Protein AF-A0A3N5B4R4-F1 (afdb_monomer_lite)

Foldseek 3Di:
DQQCVLVVLLVVLVVLLVCCVPVVDPVSLVVNLVSLVVSLVSCVVPCPDCPPVNVVSVVVSVVSNVVSVVVVD

Structure (mmCIF, N/CA/C/O backbone):
data_AF-A0A3N5B4R4-F1
#
_entry.id   AF-A0A3N5B4R4-F1
#
loop_
_atom_site.group_PDB
_atom_site.id
_atom_site.type_symbol
_atom_site.label_atom_id
_atom_site.label_alt_id
_atom_site.label_comp_id
_atom_site.label_asym_id
_atom_site.label_entity_id
_atom_site.label_seq_id
_atom_site.pdbx_PDB_ins_code
_atom_site.Cartn_x
_atom_site.Cartn_y
_atom_site.Cartn_z
_atom_site.occupancy
_atom_site.B_iso_or_equiv
_atom_site.auth_seq_id
_atom_site.auth_comp_id
_atom_site.auth_asym_id
_atom_site.auth_atom_id
_atom_site.pdbx_PDB_model_num
ATOM 1 N N . MET A 1 1 ? -19.884 8.084 10.615 1.00 62.66 1 MET A N 1
ATOM 2 C CA . MET A 1 1 ? -19.902 8.122 9.137 1.00 62.66 1 MET A CA 1
ATOM 3 C C . MET A 1 1 ? -18.516 8.141 8.496 1.00 62.66 1 MET A C 1
ATOM 5 O O . MET A 1 1 ? -18.510 8.221 7.293 1.00 62.66 1 MET A O 1
ATOM 9 N N . PHE A 1 2 ? -17.369 8.037 9.192 1.00 70.81 2 PHE A N 1
ATOM 10 C CA . PHE A 1 2 ? -16.029 8.151 8.563 1.00 70.81 2 PHE A CA 1
ATOM 11 C C . PHE A 1 2 ? -15.267 6.817 8.388 1.00 70.81 2 PHE A C 1
ATOM 13 O O . PHE A 1 2 ? -14.238 6.768 7.725 1.00 70.81 2 PHE A O 1
ATOM 20 N N . ASN A 1 3 ? -15.823 5.702 8.874 1.00 73.19 3 ASN A N 1
ATOM 21 C CA . ASN A 1 3 ? -15.193 4.367 8.863 1.00 73.19 3 ASN A CA 1
ATOM 22 C C . ASN A 1 3 ? -15.047 3.736 7.455 1.00 73.19 3 ASN A C 1
ATOM 24 O O . ASN A 1 3 ? -14.527 2.633 7.312 1.00 73.19 3 ASN A O 1
ATOM 28 N N . TRP A 1 4 ? -15.545 4.405 6.414 1.00 84.50 4 TRP A N 1
ATOM 29 C CA . TRP A 1 4 ? -15.447 4.007 5.005 1.00 84.50 4 TRP A CA 1
ATOM 30 C C . TRP A 1 4 ? -14.194 4.579 4.333 1.00 84.50 4 TRP A C 1
ATOM 32 O O . TRP A 1 4 ? -13.729 3.990 3.361 1.00 84.50 4 TRP A O 1
ATOM 42 N N . ILE A 1 5 ? -13.602 5.652 4.879 1.00 86.81 5 ILE A N 1
ATOM 43 C CA . ILE A 1 5 ? -12.373 6.263 4.348 1.00 86.81 5 ILE A CA 1
ATOM 44 C C . ILE A 1 5 ? -11.235 5.234 4.247 1.00 86.81 5 ILE A C 1
ATOM 46 O O . ILE A 1 5 ? -10.692 5.082 3.152 1.00 86.81 5 ILE A O 1
ATOM 50 N N . PRO A 1 6 ? -10.912 4.452 5.302 1.00 84.25 6 PRO A N 1
ATOM 51 C CA . PRO A 1 6 ? -9.838 3.465 5.209 1.00 84.25 6 PRO A CA 1
ATOM 52 C C . PRO A 1 6 ? -10.151 2.366 4.188 1.00 84.25 6 PRO A C 1
ATOM 54 O O . PRO A 1 6 ? -9.261 1.888 3.498 1.00 84.25 6 PRO A O 1
ATOM 57 N N . LYS A 1 7 ? -11.430 1.998 4.031 1.00 85.69 7 LYS A N 1
ATOM 58 C CA . LYS A 1 7 ? -11.856 0.982 3.057 1.00 85.69 7 LYS A CA 1
ATOM 59 C C . LYS A 1 7 ? -11.656 1.463 1.619 1.00 85.69 7 LYS A C 1
ATOM 61 O O . LYS A 1 7 ? -11.157 0.704 0.796 1.00 85.69 7 LYS A O 1
ATOM 66 N N . ILE A 1 8 ? -12.003 2.716 1.323 1.00 90.31 8 ILE A N 1
ATOM 67 C CA . ILE A 1 8 ? -11.782 3.309 -0.004 1.00 90.31 8 ILE A CA 1
ATOM 68 C C . ILE A 1 8 ? -10.288 3.417 -0.299 1.00 90.31 8 ILE A C 1
ATOM 70 O O . ILE A 1 8 ? -9.850 3.001 -1.370 1.00 90.31 8 ILE A O 1
ATOM 74 N N . LEU A 1 9 ? -9.502 3.926 0.654 1.00 90.31 9 LEU A N 1
ATOM 75 C CA . LEU A 1 9 ? -8.053 4.051 0.492 1.00 90.31 9 LEU A CA 1
ATOM 76 C C . LEU A 1 9 ? -7.391 2.685 0.281 1.00 90.31 9 LEU A C 1
ATOM 78 O O . LEU A 1 9 ? -6.509 2.559 -0.567 1.00 90.31 9 LEU A O 1
ATOM 82 N N . MET A 1 10 ? -7.882 1.644 0.954 1.00 88.44 10 MET A N 1
ATOM 83 C CA . MET A 1 10 ? -7.423 0.275 0.740 1.00 88.44 10 MET A CA 1
ATOM 84 C C . MET A 1 10 ? -7.690 -0.204 -0.691 1.00 88.44 10 MET A C 1
ATOM 86 O O . MET A 1 10 ? -6.787 -0.718 -1.349 1.00 88.44 10 MET A O 1
ATOM 90 N N . VAL A 1 11 ? -8.910 -0.0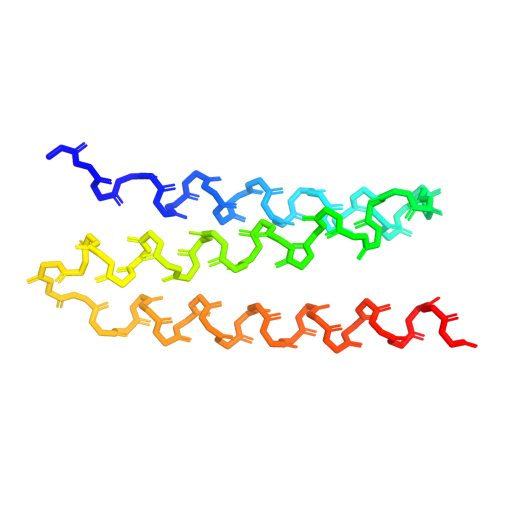06 -1.203 1.00 91.81 11 VAL A N 1
ATOM 91 C CA . VAL A 1 11 ? -9.261 -0.375 -2.586 1.00 91.81 11 VAL A CA 1
ATOM 92 C C . VAL A 1 11 ? -8.384 0.383 -3.582 1.00 91.81 11 VAL A C 1
ATOM 94 O O . VAL A 1 11 ? -7.828 -0.228 -4.492 1.00 91.81 11 VAL A O 1
ATOM 97 N N . MET A 1 12 ? -8.192 1.689 -3.382 1.00 93.75 12 MET A N 1
ATOM 98 C CA . MET A 1 12 ? -7.296 2.490 -4.220 1.00 93.75 12 MET A CA 1
ATOM 99 C C . MET A 1 12 ? -5.850 1.987 -4.177 1.00 93.75 12 MET A C 1
ATOM 101 O O . MET A 1 12 ? -5.211 1.908 -5.223 1.00 93.75 12 MET A O 1
ATOM 105 N N . SER A 1 13 ? -5.350 1.606 -2.999 1.00 91.00 13 SER A N 1
ATOM 106 C CA . SER A 1 13 ? -3.999 1.057 -2.824 1.00 91.00 13 SER A CA 1
ATOM 107 C C . SER A 1 13 ? -3.818 -0.244 -3.611 1.00 91.00 13 SER A C 1
ATOM 109 O O . SER A 1 13 ? -2.831 -0.404 -4.329 1.00 91.00 13 SER A O 1
ATOM 111 N N . ILE A 1 14 ? -4.798 -1.154 -3.549 1.00 90.81 14 ILE A N 1
ATOM 112 C CA . ILE A 1 14 ? -4.780 -2.424 -4.297 1.00 90.81 14 ILE A CA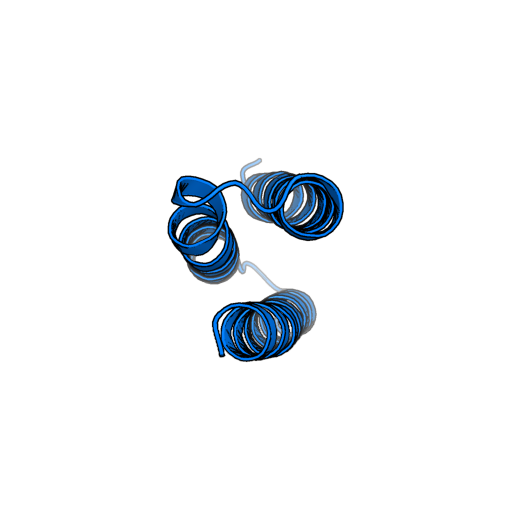 1
ATOM 113 C C . ILE A 1 14 ? -4.802 -2.163 -5.807 1.00 90.81 14 ILE A C 1
ATOM 115 O O . ILE A 1 14 ? -3.992 -2.729 -6.540 1.00 90.81 14 ILE A O 1
ATOM 119 N N . VAL A 1 15 ? -5.690 -1.283 -6.276 1.00 93.94 15 VAL A N 1
ATOM 120 C CA . VAL A 1 15 ? -5.799 -0.936 -7.701 1.00 93.94 15 VAL A CA 1
ATOM 121 C C . VAL A 1 15 ? -4.502 -0.307 -8.211 1.00 93.94 15 VAL A C 1
ATOM 123 O O . VAL A 1 15 ? -3.991 -0.719 -9.250 1.00 93.94 15 VAL A O 1
ATOM 126 N N . ALA A 1 16 ? -3.923 0.635 -7.462 1.00 91.38 16 ALA A N 1
ATOM 127 C CA . ALA A 1 16 ? -2.647 1.256 -7.808 1.00 91.38 16 ALA A CA 1
ATOM 128 C C . ALA A 1 16 ? -1.501 0.233 -7.851 1.00 91.38 16 ALA A C 1
ATOM 130 O O . ALA A 1 16 ? -0.667 0.288 -8.751 1.00 91.38 16 ALA A O 1
ATOM 131 N N . THR A 1 17 ? -1.495 -0.741 -6.936 1.00 89.81 17 THR A N 1
ATOM 132 C CA . THR A 1 17 ? -0.524 -1.847 -6.951 1.00 89.81 17 THR A CA 1
ATOM 133 C C . THR A 1 17 ? -0.688 -2.724 -8.193 1.00 89.81 17 THR A C 1
ATOM 135 O O . THR A 1 17 ? 0.300 -3.079 -8.831 1.00 89.81 17 THR A O 1
ATOM 138 N N 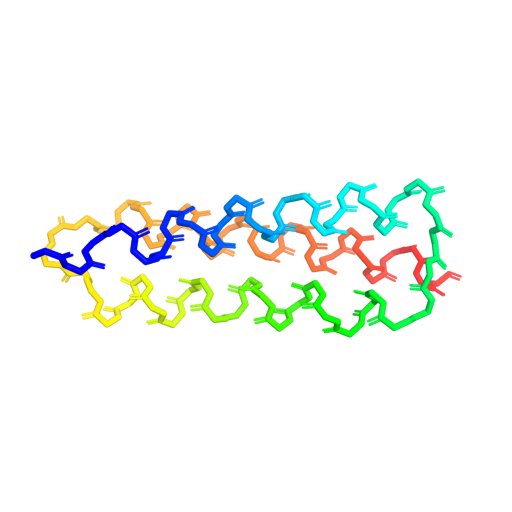. GLY A 1 18 ? -1.927 -3.036 -8.586 1.00 90.25 18 GLY A N 1
ATOM 139 C CA . GLY A 1 18 ? -2.210 -3.776 -9.819 1.00 90.25 18 GLY A CA 1
ATOM 140 C C . GLY A 1 18 ? -1.740 -3.030 -11.071 1.00 90.25 18 GLY A C 1
ATOM 141 O O . GLY A 1 18 ? -1.119 -3.624 -11.953 1.00 90.25 18 GLY A O 1
ATOM 142 N N . PHE A 1 19 ? -1.959 -1.712 -11.125 1.00 92.25 19 PHE A N 1
ATOM 143 C CA . PHE A 1 19 ? -1.426 -0.871 -12.198 1.00 92.25 19 PHE A CA 1
ATOM 144 C C . PHE A 1 19 ? 0.099 -0.830 -12.205 1.00 92.25 19 PHE A C 1
ATOM 146 O O . PHE A 1 19 ? 0.692 -0.919 -13.277 1.00 92.25 19 PHE A O 1
ATOM 153 N N . LEU A 1 20 ? 0.737 -0.732 -11.037 1.00 90.69 20 LEU A N 1
ATOM 154 C CA . LEU A 1 20 ? 2.193 -0.766 -10.932 1.00 90.69 20 LEU A CA 1
ATOM 155 C C . LEU A 1 20 ? 2.749 -2.091 -11.466 1.00 90.69 20 LEU A C 1
ATOM 157 O O . LEU A 1 20 ? 3.709 -2.082 -12.229 1.00 90.69 20 LEU A O 1
ATOM 161 N N . TRP A 1 21 ? 2.106 -3.214 -11.141 1.00 87.94 21 TRP A N 1
ATOM 162 C CA . TRP A 1 21 ? 2.506 -4.532 -11.631 1.00 87.94 21 TRP A CA 1
ATOM 163 C C . TRP A 1 21 ? 2.416 -4.650 -13.159 1.00 87.94 21 TRP A C 1
ATOM 165 O O . TRP A 1 21 ? 3.322 -5.186 -13.796 1.00 87.94 21 TRP A O 1
ATOM 175 N N . TYR A 1 22 ? 1.328 -4.149 -13.754 1.00 91.12 22 TYR A N 1
ATOM 176 C CA . TYR A 1 22 ? 1.075 -4.279 -15.191 1.00 91.12 22 TYR A CA 1
ATOM 177 C C . TYR A 1 22 ? 1.843 -3.254 -16.038 1.00 91.12 22 TYR A C 1
ATOM 179 O O . TYR A 1 22 ? 2.434 -3.610 -17.054 1.00 91.12 22 TYR A O 1
ATOM 187 N N . LEU A 1 23 ? 1.835 -1.982 -15.630 1.00 89.62 23 LEU A N 1
ATOM 188 C CA . LEU A 1 23 ? 2.381 -0.866 -16.411 1.00 89.62 23 LEU A CA 1
ATOM 189 C C . LEU A 1 23 ? 3.803 -0.465 -16.002 1.00 89.62 23 LEU A C 1
ATOM 191 O O . LEU A 1 23 ? 4.475 0.201 -16.784 1.00 89.62 23 LEU A O 1
ATOM 195 N N . LYS A 1 24 ? 4.259 -0.829 -14.794 1.00 86.38 24 LYS A N 1
ATOM 196 C CA . LYS A 1 24 ? 5.589 -0.493 -14.243 1.00 86.38 24 LYS A CA 1
ATOM 197 C C . LYS A 1 24 ? 5.940 1.001 -14.286 1.00 86.38 24 LYS A C 1
ATOM 199 O O . LYS A 1 24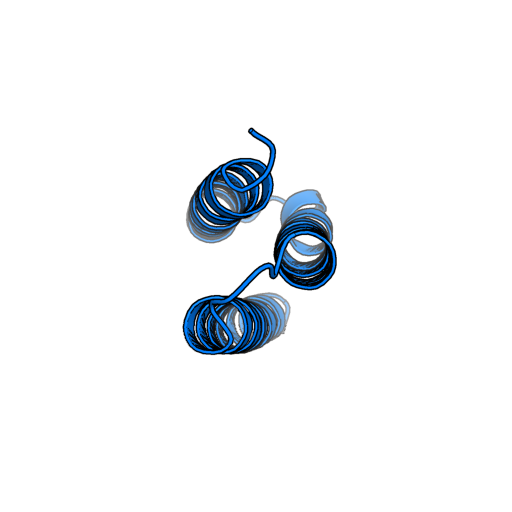 ? 7.094 1.366 -14.483 1.00 86.38 24 LYS A O 1
ATOM 204 N N . VAL A 1 25 ? 4.949 1.878 -14.110 1.00 89.12 25 VAL A N 1
ATOM 205 C CA . VAL A 1 25 ? 5.168 3.328 -14.215 1.00 89.12 25 VAL A CA 1
ATOM 206 C C . VAL A 1 25 ? 5.958 3.848 -13.012 1.00 89.12 25 VAL A C 1
ATOM 208 O O . VAL A 1 25 ? 5.576 3.606 -11.871 1.00 89.12 25 VAL A O 1
ATOM 211 N N . GLU A 1 26 ? 7.027 4.608 -13.258 1.00 87.12 26 GLU A N 1
ATOM 212 C CA . GLU A 1 26 ? 7.993 5.016 -12.225 1.00 87.12 26 GLU A CA 1
ATOM 213 C C . GLU A 1 26 ? 7.364 5.757 -11.033 1.00 87.12 26 GLU A C 1
ATOM 215 O O . GLU A 1 26 ? 7.679 5.488 -9.875 1.00 87.12 26 GLU A O 1
ATOM 220 N N . TRP A 1 27 ? 6.410 6.655 -11.287 1.00 87.50 27 TRP A N 1
ATOM 221 C CA . TRP A 1 27 ? 5.762 7.418 -10.217 1.00 87.50 27 TRP A CA 1
ATOM 222 C C . TRP A 1 27 ? 4.877 6.549 -9.306 1.00 87.50 27 TRP A C 1
ATOM 224 O O . TRP A 1 27 ? 4.656 6.901 -8.144 1.00 87.50 27 TRP A O 1
ATOM 234 N N . LEU A 1 28 ? 4.399 5.393 -9.786 1.00 89.06 28 LEU A N 1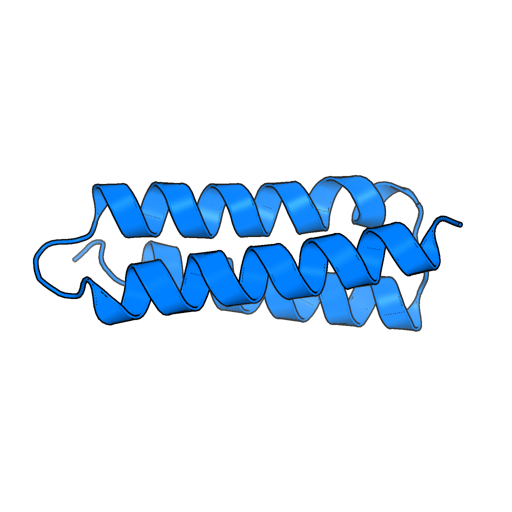
ATOM 235 C CA . LEU A 1 28 ? 3.581 4.482 -8.982 1.00 89.06 28 LEU A CA 1
ATOM 236 C C . LEU A 1 28 ? 4.397 3.802 -7.874 1.00 89.06 28 LEU A C 1
ATOM 238 O O . LEU A 1 28 ? 3.829 3.499 -6.825 1.00 89.06 28 LEU A O 1
ATOM 242 N N . TYR A 1 29 ? 5.716 3.640 -8.037 1.00 87.25 29 TYR A N 1
ATOM 243 C CA . TYR A 1 29 ? 6.581 3.098 -6.980 1.00 87.25 29 TYR A CA 1
ATOM 244 C C . TYR A 1 29 ? 6.598 3.980 -5.724 1.00 87.25 29 TYR A C 1
ATOM 246 O O . TYR A 1 29 ? 6.756 3.461 -4.623 1.00 87.25 29 TYR A O 1
ATOM 254 N N . ALA A 1 30 ? 6.384 5.293 -5.865 1.00 87.31 30 ALA A N 1
ATOM 255 C CA . ALA A 1 30 ? 6.241 6.208 -4.733 1.00 87.31 30 ALA A CA 1
ATOM 256 C C . ALA A 1 30 ? 4.789 6.293 -4.231 1.00 87.31 30 ALA A C 1
ATOM 258 O O . ALA A 1 30 ? 4.543 6.304 -3.024 1.00 87.31 30 ALA A O 1
ATOM 259 N N . VAL A 1 31 ? 3.811 6.327 -5.144 1.00 90.38 31 VAL A N 1
ATOM 260 C CA . VAL A 1 31 ? 2.393 6.521 -4.792 1.00 90.38 31 VAL A CA 1
ATOM 261 C C . VAL A 1 31 ? 1.801 5.331 -4.043 1.00 90.38 31 VAL A C 1
ATOM 263 O O . VAL A 1 31 ? 1.049 5.530 -3.088 1.00 90.38 31 VAL A O 1
ATOM 266 N N . VAL A 1 32 ? 2.132 4.099 -4.432 1.00 90.88 32 VAL A N 1
ATOM 267 C CA . VAL A 1 32 ? 1.566 2.902 -3.794 1.00 90.88 32 VAL A CA 1
ATOM 268 C C . VAL A 1 32 ? 1.921 2.806 -2.296 1.00 90.88 32 VAL A C 1
ATOM 270 O O . VAL A 1 32 ? 0.993 2.663 -1.494 1.00 90.88 32 VAL A O 1
ATOM 273 N N . PRO A 1 33 ? 3.193 2.949 -1.861 1.00 85.81 33 PRO A N 1
ATOM 274 C CA . PRO A 1 33 ? 3.522 2.963 -0.435 1.00 85.81 33 PRO A CA 1
ATOM 275 C C . PRO A 1 33 ? 2.819 4.089 0.336 1.00 85.81 33 PRO A C 1
ATOM 277 O O . PRO A 1 33 ? 2.354 3.871 1.455 1.00 85.81 33 PRO A O 1
ATOM 280 N N . ILE A 1 34 ? 2.689 5.280 -0.263 1.00 89.38 34 ILE A N 1
ATOM 281 C CA . ILE A 1 34 ? 1.996 6.422 0.356 1.00 89.38 34 ILE A CA 1
ATOM 282 C C . ILE A 1 34 ? 0.511 6.104 0.575 1.00 89.38 34 ILE A C 1
ATOM 284 O O . ILE A 1 34 ? -0.027 6.398 1.642 1.00 89.38 34 ILE A O 1
ATOM 288 N N . LEU A 1 35 ? -0.157 5.473 -0.394 1.00 90.44 35 LEU A N 1
ATOM 289 C CA . LEU A 1 35 ? -1.563 5.081 -0.265 1.00 90.44 35 LEU A CA 1
ATOM 290 C C . LEU A 1 35 ? -1.775 4.047 0.849 1.00 90.44 35 LEU A C 1
ATOM 292 O O . LEU A 1 35 ? -2.700 4.199 1.653 1.00 90.44 35 LEU A O 1
ATOM 296 N N . PHE A 1 36 ? -0.894 3.051 0.970 1.00 88.00 36 PHE A N 1
ATOM 297 C CA . PHE A 1 36 ? -0.950 2.099 2.084 1.00 88.00 36 PHE A CA 1
ATOM 298 C C . PHE A 1 36 ? -0.696 2.771 3.436 1.00 88.00 36 PHE A C 1
ATOM 300 O O . PHE A 1 36 ? -1.391 2.467 4.408 1.00 88.00 36 PHE A O 1
ATOM 307 N N . LEU A 1 37 ? 0.227 3.733 3.500 1.00 86.75 37 LEU A N 1
ATOM 308 C CA . LEU A 1 37 ? 0.477 4.515 4.710 1.00 86.75 37 LEU A CA 1
ATOM 309 C C . LEU A 1 37 ? -0.753 5.342 5.112 1.00 86.75 37 LEU A C 1
ATOM 311 O O . LEU A 1 37 ? -1.178 5.293 6.265 1.00 86.75 37 LEU A O 1
ATOM 315 N N . LEU A 1 38 ? -1.374 6.054 4.168 1.00 89.44 38 LEU A N 1
ATOM 316 C CA . LEU A 1 38 ? -2.605 6.818 4.410 1.00 89.44 38 LEU A CA 1
ATOM 317 C C . LEU A 1 38 ? -3.766 5.910 4.831 1.00 89.44 38 LEU A C 1
ATOM 319 O O . LEU A 1 38 ? -4.553 6.267 5.712 1.00 89.44 38 LEU A O 1
ATOM 323 N N . THR A 1 39 ? -3.857 4.713 4.250 1.00 89.00 39 THR A N 1
ATOM 324 C CA . THR A 1 39 ? -4.829 3.689 4.653 1.00 89.00 39 THR A CA 1
ATOM 325 C C . THR A 1 39 ? -4.609 3.272 6.106 1.00 89.00 39 THR A C 1
ATOM 327 O O . THR A 1 39 ? -5.555 3.267 6.888 1.00 89.00 39 THR A O 1
ATOM 330 N N . ALA A 1 40 ? -3.367 2.991 6.506 1.00 83.38 40 ALA A N 1
ATOM 331 C CA . ALA A 1 40 ? -3.034 2.608 7.876 1.00 83.38 40 ALA A CA 1
ATOM 332 C C . ALA A 1 40 ? -3.295 3.738 8.888 1.00 83.38 40 ALA A C 1
ATOM 334 O O . ALA A 1 40 ? -3.901 3.503 9.933 1.00 83.38 40 ALA A O 1
ATOM 335 N N . VAL A 1 41 ? -2.896 4.974 8.566 1.00 86.44 41 VAL A N 1
ATOM 336 C CA . VAL A 1 41 ? -3.111 6.152 9.425 1.00 86.44 41 VAL A CA 1
ATOM 337 C C . VAL A 1 41 ? -4.600 6.451 9.576 1.00 86.44 41 VAL A C 1
ATOM 339 O O . VAL A 1 41 ? -5.085 6.633 10.691 1.00 86.44 41 VAL A O 1
ATOM 342 N N . SER A 1 42 ? -5.357 6.453 8.477 1.00 85.19 42 SER A N 1
ATOM 343 C CA . SER A 1 42 ? -6.808 6.657 8.542 1.00 85.19 42 SER A CA 1
ATOM 344 C C . SER A 1 42 ? -7.497 5.531 9.314 1.00 85.19 42 SER A C 1
ATOM 346 O O . SER A 1 42 ? -8.357 5.804 10.149 1.00 85.19 42 SER A O 1
ATOM 348 N N . ALA A 1 43 ? -7.091 4.275 9.115 1.00 83.38 43 ALA A N 1
ATOM 349 C CA . ALA A 1 43 ? -7.609 3.150 9.883 1.00 83.38 43 ALA A CA 1
ATOM 350 C C . ALA A 1 43 ? -7.322 3.285 11.379 1.00 83.38 43 ALA A C 1
ATOM 352 O O . ALA A 1 43 ? -8.180 2.942 12.185 1.00 83.38 43 ALA A O 1
ATOM 353 N N . PHE A 1 44 ? -6.155 3.813 11.752 1.00 82.88 44 PHE A N 1
ATOM 354 C CA . PHE A 1 44 ? -5.803 4.090 13.141 1.00 82.88 44 PHE A CA 1
ATOM 355 C C . PHE A 1 44 ? -6.686 5.183 13.749 1.00 82.88 44 PHE A C 1
ATOM 357 O O . PHE A 1 44 ? -7.251 4.981 14.821 1.00 82.88 44 PHE A O 1
ATOM 364 N N . ILE A 1 45 ? -6.862 6.304 13.044 1.00 82.56 45 ILE A N 1
ATOM 365 C CA . ILE A 1 45 ? -7.666 7.447 13.507 1.00 82.56 45 ILE A CA 1
ATOM 366 C C . ILE A 1 45 ? -9.147 7.070 13.643 1.00 82.56 45 ILE A C 1
ATOM 368 O O . ILE A 1 45 ? -9.801 7.450 14.611 1.00 82.56 45 ILE A O 1
ATOM 372 N N . PHE A 1 46 ? -9.686 6.301 12.695 1.00 79.62 46 PHE A N 1
ATOM 373 C CA . PHE A 1 46 ? -11.100 5.913 12.673 1.00 79.62 46 PHE A CA 1
ATOM 374 C C . PHE A 1 46 ? -11.378 4.561 13.357 1.00 79.62 46 PHE A C 1
ATOM 376 O O . PHE A 1 46 ? -12.488 4.028 13.242 1.00 79.62 46 PHE A O 1
ATOM 383 N N . ARG A 1 47 ? -10.406 3.999 14.095 1.00 68.88 47 ARG A N 1
ATOM 384 C CA . ARG A 1 47 ? -10.560 2.753 14.863 1.00 68.88 47 ARG A CA 1
ATOM 385 C C . ARG A 1 47 ? -11.444 3.001 16.080 1.00 68.88 47 ARG A C 1
ATOM 387 O O . ARG A 1 47 ? -10.960 3.227 17.181 1.00 68.88 47 ARG A O 1
ATOM 394 N N . HIS A 1 48 ? -12.754 2.896 15.893 1.00 59.41 48 HIS A N 1
ATOM 395 C CA . HIS A 1 48 ? -13.671 2.931 17.029 1.00 59.41 48 HIS A CA 1
ATOM 396 C C . HIS A 1 48 ? -13.795 1.563 17.730 1.00 59.41 48 HIS A C 1
ATOM 398 O O . HIS A 1 48 ? -14.160 1.537 18.901 1.00 59.41 48 HIS A O 1
ATOM 404 N N . ASN A 1 49 ? -13.503 0.430 17.054 1.00 59.69 49 ASN A N 1
ATOM 405 C CA . ASN A 1 49 ? -13.563 -0.898 17.699 1.00 59.69 49 ASN A CA 1
ATOM 406 C C . ASN A 1 49 ? -12.908 -2.095 16.962 1.00 59.69 49 ASN A C 1
ATOM 408 O O . ASN A 1 49 ? -13.026 -3.226 17.424 1.00 59.69 49 ASN A O 1
ATOM 412 N N . GLU A 1 50 ? -12.221 -1.907 15.828 1.00 70.75 50 GLU A N 1
ATOM 413 C CA . GLU A 1 50 ? -11.737 -3.035 15.007 1.00 70.75 50 GLU A CA 1
ATOM 414 C C . GLU A 1 50 ? -10.208 -3.092 14.913 1.00 70.75 50 GLU A C 1
ATOM 416 O O . GLU A 1 50 ? -9.602 -2.777 13.890 1.00 70.75 50 GLU A O 1
ATOM 421 N N . THR A 1 51 ? -9.565 -3.536 15.997 1.00 74.69 51 THR A N 1
ATOM 422 C CA . THR A 1 51 ? -8.116 -3.829 16.027 1.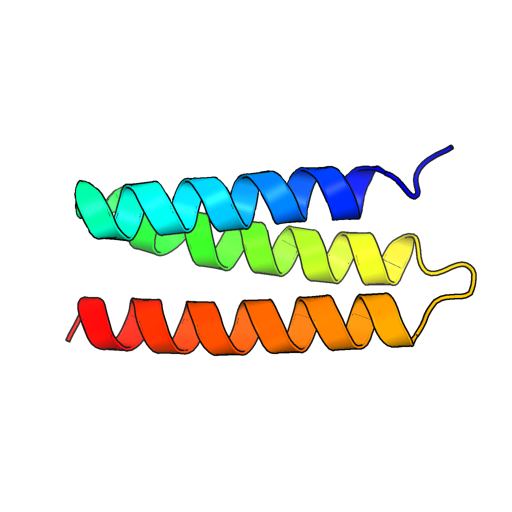00 74.69 51 THR A CA 1
ATOM 423 C C . THR A 1 51 ? -7.694 -4.755 14.884 1.00 74.69 51 THR A C 1
ATOM 425 O O . THR A 1 51 ? -6.635 -4.567 14.294 1.00 74.69 51 THR A O 1
ATOM 428 N N . ASN A 1 52 ? -8.556 -5.709 14.526 1.00 74.69 52 ASN A N 1
ATOM 429 C CA . ASN A 1 52 ? -8.304 -6.675 13.461 1.00 74.69 52 ASN A CA 1
ATOM 430 C C . ASN A 1 52 ? -8.202 -6.014 12.078 1.00 74.69 52 ASN A C 1
ATOM 432 O O . ASN A 1 52 ? -7.350 -6.412 11.290 1.00 74.69 52 ASN A O 1
ATOM 436 N N . GLN A 1 53 ? -9.007 -4.983 11.787 1.00 72.38 53 GLN A N 1
ATOM 437 C CA . GLN A 1 53 ? -8.911 -4.245 10.520 1.00 72.38 53 GLN A CA 1
ATOM 438 C C . GLN A 1 53 ? -7.599 -3.464 10.420 1.00 72.38 53 GLN A C 1
ATOM 440 O O . GLN A 1 53 ? -6.960 -3.474 9.373 1.00 72.38 53 GLN A O 1
ATOM 445 N N . LEU A 1 54 ? -7.164 -2.834 11.516 1.00 76.44 54 LEU A N 1
ATOM 446 C CA . LEU A 1 54 ? -5.880 -2.132 11.560 1.00 76.44 54 LEU A CA 1
ATOM 447 C C . LEU A 1 54 ? -4.715 -3.090 11.281 1.00 76.44 54 LEU A C 1
ATOM 449 O O . LEU A 1 54 ? -3.868 -2.798 10.440 1.00 76.44 54 LEU A O 1
ATOM 453 N N . ILE A 1 55 ? -4.691 -4.230 11.981 1.00 78.81 55 ILE A N 1
ATOM 454 C CA . ILE A 1 55 ? -3.659 -5.256 11.801 1.00 78.81 55 ILE A CA 1
ATOM 455 C C . ILE A 1 55 ? -3.664 -5.739 10.350 1.00 78.81 55 ILE A C 1
ATOM 457 O O . ILE A 1 55 ? -2.613 -5.766 9.721 1.00 78.81 55 ILE A O 1
ATOM 461 N N . LEU A 1 56 ? -4.840 -6.027 9.785 1.00 80.12 56 LEU A N 1
ATOM 462 C CA . LEU A 1 56 ? -4.976 -6.463 8.397 1.00 80.12 56 LEU A CA 1
ATOM 463 C C . LEU A 1 56 ? -4.418 -5.434 7.401 1.00 80.12 56 LEU A C 1
ATOM 465 O O . LEU A 1 56 ? -3.679 -5.809 6.492 1.00 80.12 56 LEU A O 1
ATOM 469 N N . PHE A 1 57 ? -4.706 -4.142 7.578 1.00 80.44 57 PHE A N 1
ATOM 470 C CA . PHE A 1 57 ? -4.175 -3.100 6.692 1.00 80.44 57 PHE A CA 1
ATOM 471 C C . PHE A 1 57 ? -2.663 -2.913 6.833 1.00 80.44 57 PHE A C 1
ATOM 473 O O . PHE A 1 57 ? -1.980 -2.763 5.822 1.00 80.44 57 PHE A O 1
ATOM 480 N N . LEU A 1 58 ? -2.124 -2.974 8.054 1.00 80.19 58 LEU A N 1
ATOM 481 C CA . LEU A 1 58 ? -0.678 -2.907 8.291 1.00 80.19 58 LEU A CA 1
ATOM 482 C C . LEU A 1 58 ? 0.049 -4.109 7.678 1.00 80.19 58 LEU A C 1
ATOM 484 O O . LEU A 1 58 ? 1.079 -3.935 7.024 1.00 80.19 58 LEU A O 1
ATOM 488 N N . SER A 1 59 ? -0.499 -5.317 7.836 1.00 81.44 59 SER A N 1
ATOM 489 C CA . SER A 1 59 ? 0.057 -6.537 7.244 1.00 81.44 59 SER A CA 1
ATOM 490 C C . SER A 1 59 ? 0.062 -6.461 5.720 1.00 81.44 59 SER A C 1
ATOM 492 O O . SER A 1 59 ? 1.094 -6.717 5.106 1.00 81.44 59 SER A O 1
ATOM 494 N N . LEU A 1 60 ? -1.049 -6.047 5.103 1.00 80.56 60 LEU A N 1
ATOM 495 C CA . LEU A 1 60 ? -1.126 -5.903 3.648 1.00 80.56 60 LEU A CA 1
ATOM 496 C C . LEU A 1 60 ? -0.186 -4.811 3.136 1.00 80.56 60 LEU A C 1
ATOM 498 O O . LEU A 1 60 ? 0.556 -5.061 2.192 1.00 80.56 60 LEU A O 1
ATOM 502 N N . GLY A 1 61 ? -0.141 -3.646 3.787 1.00 80.94 61 GLY A N 1
ATOM 503 C CA . GLY A 1 61 ? 0.794 -2.577 3.428 1.00 80.94 61 GLY A CA 1
ATOM 504 C C . GLY A 1 61 ? 2.256 -3.023 3.486 1.00 80.94 61 GLY A C 1
ATOM 505 O O . GLY A 1 61 ? 3.027 -2.709 2.585 1.00 80.94 61 GLY A O 1
ATOM 506 N N . SER A 1 62 ? 2.620 -3.824 4.489 1.00 78.94 62 SER A N 1
ATOM 507 C CA . SER A 1 62 ? 3.968 -4.395 4.615 1.00 78.94 62 SER A CA 1
ATOM 508 C C . SER A 1 62 ? 4.280 -5.388 3.491 1.00 78.94 62 SER A C 1
ATOM 510 O O . SER A 1 62 ? 5.336 -5.299 2.869 1.00 78.94 62 SER A O 1
ATOM 512 N N . ILE A 1 63 ? 3.351 -6.304 3.187 1.00 86.12 63 ILE A N 1
ATOM 513 C CA . ILE A 1 63 ? 3.509 -7.302 2.115 1.00 86.12 63 ILE A CA 1
ATOM 514 C C . ILE A 1 63 ? 3.663 -6.613 0.759 1.00 86.12 63 ILE A C 1
ATOM 516 O O . ILE A 1 63 ? 4.596 -6.914 0.016 1.00 86.12 63 ILE A O 1
ATOM 520 N N . PHE A 1 64 ? 2.778 -5.664 0.445 1.00 82.31 64 PHE A N 1
ATOM 521 C CA . PHE A 1 64 ? 2.842 -4.933 -0.815 1.00 82.31 64 PHE A CA 1
ATOM 522 C C . PHE A 1 64 ? 4.071 -4.027 -0.884 1.00 82.31 64 PHE A C 1
ATOM 524 O O . PHE A 1 64 ? 4.700 -3.964 -1.932 1.00 82.31 64 PHE A O 1
ATOM 531 N N . GLY A 1 65 ? 4.484 -3.400 0.219 1.00 78.69 65 GLY A N 1
ATOM 532 C CA . GLY A 1 65 ? 5.725 -2.623 0.279 1.00 78.69 65 GLY A CA 1
ATOM 533 C C . GLY A 1 65 ? 6.965 -3.459 -0.049 1.00 78.69 65 GLY A C 1
ATOM 534 O O . GLY A 1 65 ? 7.789 -3.034 -0.857 1.00 78.69 65 GLY A O 1
ATOM 535 N N . ILE A 1 66 ? 7.068 -4.671 0.508 1.00 82.88 66 ILE A N 1
ATOM 536 C CA . ILE A 1 66 ? 8.153 -5.612 0.187 1.00 82.88 66 ILE A CA 1
ATOM 537 C C . ILE A 1 66 ? 8.078 -6.036 -1.282 1.00 82.88 66 ILE A C 1
ATOM 539 O O . ILE A 1 66 ? 9.094 -5.996 -1.970 1.00 82.88 66 ILE A O 1
ATOM 543 N N . ALA A 1 67 ? 6.887 -6.388 -1.779 1.00 81.50 67 ALA A N 1
ATOM 544 C CA . ALA A 1 67 ? 6.699 -6.771 -3.178 1.00 81.50 67 ALA A CA 1
ATOM 545 C C . ALA A 1 67 ? 7.146 -5.654 -4.139 1.00 81.50 67 ALA A C 1
ATOM 547 O O . ALA A 1 67 ? 7.852 -5.911 -5.110 1.00 81.50 67 ALA A O 1
ATOM 548 N N . ILE A 1 68 ? 6.811 -4.401 -3.836 1.00 81.06 68 ILE A N 1
ATOM 549 C CA . ILE A 1 68 ? 7.220 -3.233 -4.626 1.00 81.06 68 ILE A CA 1
ATOM 550 C C . ILE A 1 68 ? 8.734 -3.041 -4.572 1.00 81.06 68 ILE A C 1
ATOM 552 O O . ILE A 1 68 ? 9.353 -2.839 -5.612 1.00 81.06 68 ILE A O 1
ATOM 556 N N . PHE A 1 69 ? 9.344 -3.155 -3.389 1.00 77.25 69 PHE A N 1
ATOM 557 C CA . PHE A 1 69 ? 10.797 -3.058 -3.237 1.00 77.25 69 PHE A CA 1
ATOM 558 C C . PHE A 1 69 ? 11.528 -4.131 -4.056 1.00 77.25 69 PHE A C 1
ATOM 560 O O . PHE A 1 69 ? 12.504 -3.823 -4.733 1.00 77.25 69 PHE A O 1
ATOM 567 N N . THR A 1 70 ? 11.015 -5.365 -4.078 1.00 80.38 70 THR A N 1
ATOM 568 C CA . THR A 1 70 ? 11.579 -6.438 -4.913 1.00 80.38 70 THR A CA 1
ATOM 569 C C . THR A 1 70 ? 11.411 -6.221 -6.416 1.00 80.38 70 THR A C 1
ATOM 571 O O . THR A 1 70 ? 12.116 -6.862 -7.178 1.00 80.38 70 THR A O 1
ATOM 574 N N . MET A 1 71 ? 10.493 -5.355 -6.858 1.00 76.19 71 MET A N 1
ATOM 575 C CA . MET A 1 71 ? 10.323 -5.022 -8.281 1.00 76.19 71 MET A CA 1
ATOM 576 C C . MET A 1 71 ? 11.219 -3.872 -8.748 1.00 76.19 71 MET A C 1
ATOM 578 O O . MET A 1 71 ? 11.405 -3.710 -9.952 1.00 76.19 71 MET A O 1
ATOM 582 N N . ILE A 1 72 ? 11.714 -3.052 -7.815 1.00 76.50 72 ILE A N 1
ATOM 583 C CA . ILE A 1 72 ? 12.671 -1.971 -8.094 1.00 76.50 72 ILE A CA 1
ATOM 584 C C . ILE A 1 72 ? 14.091 -2.532 -8.263 1.00 76.50 72 ILE A C 1
ATOM 586 O O . ILE A 1 72 ? 14.871 -1.962 -9.025 1.00 76.50 72 ILE A O 1
ATOM 590 N N . LEU A 1 73 ? 14.420 -3.603 -7.528 1.00 66.19 73 LEU A N 1
ATOM 591 C CA . LEU A 1 73 ? 15.715 -4.290 -7.564 1.00 66.19 73 LEU A CA 1
ATOM 592 C C . LEU A 1 73 ? 15.871 -5.151 -8.828 1.00 66.19 73 LEU A C 1
ATOM 594 O O . LEU A 1 73 ? 16.990 -5.149 -9.387 1.00 66.19 73 LEU A O 1
#

pLDDT: mean 83.1, std 7.84, range [59.41, 93.94]

Secondary structure (DSSP, 8-state):
--TTHHHHHHHHHHHHHHHHHHH--TTHHHHHHHHHHHHHHHHHHT-SS-HHHHHHHHHHHHHHHHHHHHHH-

Organism: NCBI:txid485577

Radius of gyration: 12.46 Å; chains: 1; bounding box: 36×16×34 Å

Sequence (73 aa):
MFNWIPKILMVMSIVATGFLWYLKVEWLYAVVPILFLLTAVSAFIFRHNETNQLILFLSLGSIFGIAIFTMIL